Protein AF-A0A8W7Q150-F1 (afdb_monomer)

Solvent-accessible surface area (backbone atoms only — not comparable to full-atom values): 6301 Å² total; per-residue (Å²): 131,84,78,72,83,68,81,54,96,56,36,64,61,53,16,57,58,54,62,65,53,81,61,47,79,31,64,37,25,85,44,25,83,70,60,80,59,37,52,44,46,61,71,16,46,66,45,102,82,68,46,78,41,53,38,82,79,30,66,59,30,70,68,34,58,49,29,57,40,59,30,42,77,70,69,25,45,44,81,45,80,45,75,88,37,40,60,78,37,63,86,68,35,66,68,50,31,58,72,71,47,48,86,75,62,131

Organism: Anopheles coluzzii (NCBI:txid1518534)

Structure (mmCIF, N/CA/C/O backbone):
data_AF-A0A8W7Q150-F1
#
_entry.id   AF-A0A8W7Q150-F1
#
loop_
_atom_site.group_PDB
_atom_site.id
_atom_site.type_symbol
_atom_site.label_atom_id
_atom_site.label_alt_id
_atom_site.label_comp_id
_atom_site.label_asym_id
_atom_site.label_entity_id
_atom_site.label_seq_id
_atom_site.pdbx_PDB_ins_code
_atom_site.Cartn_x
_atom_site.Cartn_y
_atom_site.Cartn_z
_atom_site.occupancy
_atom_site.B_iso_or_equiv
_atom_site.auth_seq_id
_atom_site.auth_comp_id
_atom_site.auth_asym_id
_atom_site.auth_atom_id
_atom_site.pdbx_PDB_model_num
ATOM 1 N N . MET A 1 1 ? 9.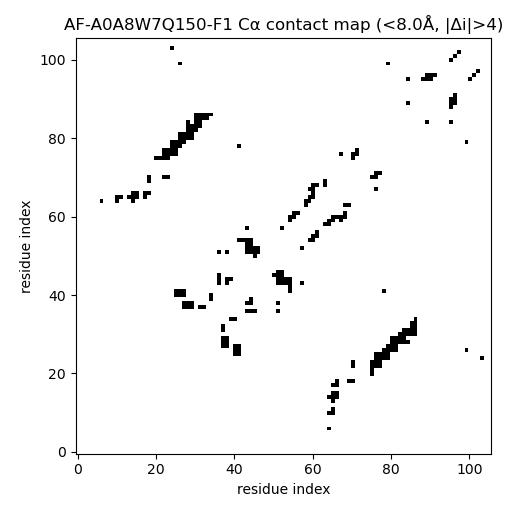677 21.342 16.265 1.00 38.97 1 MET A N 1
ATOM 2 C CA . MET A 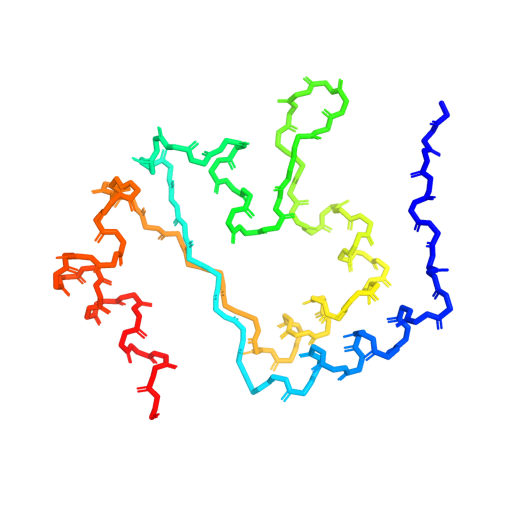1 1 ? 8.269 21.172 16.677 1.00 38.97 1 MET A CA 1
ATOM 3 C C . MET A 1 1 ? 7.648 20.213 15.689 1.00 38.97 1 MET A C 1
ATOM 5 O O . MET A 1 1 ? 7.333 20.631 14.580 1.00 38.97 1 MET A O 1
ATOM 9 N N . ASP A 1 2 ? 7.556 18.939 16.059 1.00 47.34 2 ASP A N 1
ATOM 10 C CA . ASP A 1 2 ? 6.809 17.964 15.274 1.00 47.34 2 ASP A CA 1
ATOM 11 C C . ASP A 1 2 ? 5.356 18.420 15.236 1.00 47.34 2 ASP A C 1
ATOM 13 O O . ASP A 1 2 ? 4.700 18.556 16.271 1.00 47.34 2 ASP A O 1
ATOM 17 N N . ARG A 1 3 ? 4.858 18.738 14.040 1.00 50.09 3 ARG A N 1
ATOM 18 C CA . ARG A 1 3 ? 3.418 18.856 13.846 1.00 50.09 3 ARG A CA 1
ATOM 19 C C . ARG A 1 3 ? 2.857 17.452 14.031 1.00 50.09 3 ARG A C 1
ATOM 21 O O . ARG A 1 3 ? 2.834 16.679 13.080 1.00 50.09 3 ARG A O 1
ATOM 28 N N . LEU A 1 4 ? 2.418 17.140 15.249 1.00 57.19 4 LEU A N 1
ATOM 29 C CA . LEU A 1 4 ? 1.444 16.082 15.484 1.00 57.19 4 LEU A CA 1
ATOM 30 C C . LEU A 1 4 ? 0.314 16.326 14.480 1.00 57.19 4 LEU A C 1
ATOM 32 O O . LEU A 1 4 ? -0.352 17.362 14.525 1.00 57.19 4 LEU A O 1
ATOM 36 N N .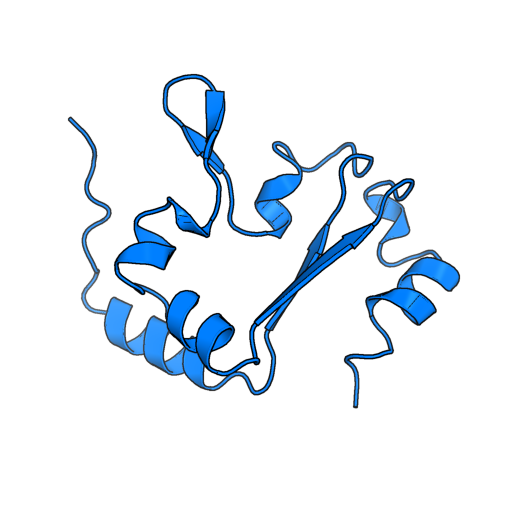 GLN A 1 5 ? 0.181 15.436 13.501 1.00 61.78 5 GLN A N 1
ATOM 37 C CA . GLN A 1 5 ? -0.954 15.421 12.591 1.00 61.78 5 GLN A CA 1
ATOM 38 C C . GLN A 1 5 ? -2.189 15.144 13.455 1.00 61.78 5 GLN A C 1
ATOM 40 O O . GLN A 1 5 ? -2.463 14.015 13.838 1.00 61.78 5 GLN A O 1
ATOM 45 N N . LEU A 1 6 ? -2.873 16.206 13.873 1.00 62.00 6 LEU A N 1
ATOM 46 C CA . LEU A 1 6 ? -4.017 16.085 14.765 1.00 62.00 6 LEU A CA 1
ATOM 47 C C . LEU A 1 6 ? -5.197 15.480 13.991 1.00 62.00 6 LEU A C 1
ATOM 49 O O . LEU A 1 6 ? -5.485 15.943 12.880 1.00 62.00 6 LEU A O 1
ATOM 53 N N . PRO A 1 7 ? -5.908 14.493 14.564 1.00 63.97 7 PRO A N 1
ATOM 54 C CA . PRO A 1 7 ? -7.133 13.974 13.980 1.00 63.97 7 PRO A CA 1
ATOM 55 C C . PRO A 1 7 ? -8.115 15.124 13.725 1.00 63.97 7 PRO A C 1
ATOM 57 O O . PRO A 1 7 ? -8.459 15.884 14.630 1.00 63.97 7 PRO A O 1
ATOM 60 N N . SER A 1 8 ? -8.549 15.284 12.475 1.00 70.56 8 SER A N 1
ATOM 61 C CA . SER A 1 8 ? -9.609 16.239 12.139 1.00 70.56 8 SER A CA 1
ATOM 62 C C . SER A 1 8 ? -10.973 15.707 12.591 1.00 70.56 8 SER A C 1
ATOM 64 O O . SER A 1 8 ? -11.113 14.517 12.874 1.00 70.56 8 SER A O 1
ATOM 66 N N . VAL A 1 9 ? -12.007 16.556 12.598 1.00 69.44 9 VAL A N 1
ATOM 67 C CA . VAL A 1 9 ? -13.391 16.164 12.949 1.00 69.44 9 VAL A CA 1
ATOM 68 C C . VAL A 1 9 ? -13.880 14.952 12.135 1.00 69.44 9 VAL A C 1
AT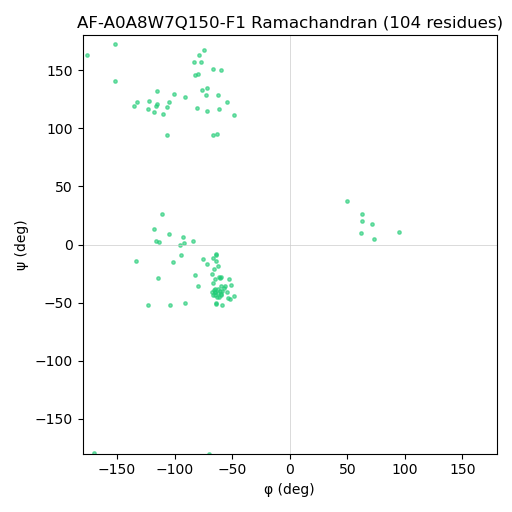OM 70 O O . VAL A 1 9 ? -14.640 14.135 12.642 1.00 69.44 9 VAL A O 1
ATOM 73 N N . ASN A 1 10 ? -13.385 14.787 10.905 1.00 75.50 10 ASN A N 1
ATOM 74 C CA . ASN A 1 10 ? -13.790 13.705 10.003 1.00 75.50 10 ASN A CA 1
ATOM 75 C C . ASN A 1 10 ? -12.855 12.484 10.042 1.00 75.50 10 ASN A C 1
ATOM 77 O O . ASN A 1 10 ? -13.094 11.518 9.321 1.00 75.50 10 ASN A O 1
ATOM 81 N N . SER A 1 11 ? -11.791 12.505 10.852 1.00 78.25 11 SER A N 1
ATOM 82 C CA . SER A 1 11 ? -10.809 11.410 10.930 1.00 78.25 11 SER A CA 1
ATOM 83 C C . SER A 1 11 ? -11.458 10.055 11.234 1.00 78.25 11 SER A C 1
ATOM 85 O O . SER A 1 11 ? -11.148 9.072 10.562 1.00 78.25 11 SER A O 1
ATOM 87 N N . THR A 1 12 ? -12.438 10.020 12.142 1.00 85.25 12 THR A N 1
ATOM 88 C CA . THR A 1 12 ? -13.220 8.814 12.453 1.00 85.25 12 THR A CA 1
ATOM 89 C C . THR A 1 12 ? -13.991 8.299 11.238 1.00 85.25 12 THR A C 1
ATOM 91 O O . THR A 1 12 ? -13.922 7.112 10.934 1.00 85.25 12 THR A O 1
ATOM 94 N N . GLN A 1 13 ? -14.660 9.183 10.489 1.00 91.06 13 GLN A N 1
ATOM 95 C CA . GLN A 1 13 ? -15.431 8.790 9.306 1.00 91.06 13 GLN A CA 1
ATOM 96 C C . GLN A 1 13 ? -14.529 8.220 8.201 1.00 91.06 13 GLN A C 1
ATOM 98 O O . GLN A 1 13 ? -14.884 7.228 7.566 1.00 91.06 13 GLN A O 1
ATOM 103 N N . TYR A 1 14 ? -13.355 8.817 7.971 1.00 91.38 14 TYR A N 1
ATOM 104 C CA . TYR A 1 14 ? -12.406 8.317 6.973 1.00 91.38 14 TYR A CA 1
ATOM 105 C C . TYR A 1 14 ? -11.813 6.964 7.367 1.00 91.38 14 TYR A C 1
ATOM 107 O O . TYR A 1 14 ? -11.720 6.077 6.519 1.00 91.38 14 TYR A O 1
ATOM 115 N N . ARG A 1 15 ? -11.478 6.780 8.650 1.00 94.38 15 ARG A N 1
ATOM 116 C CA . ARG A 1 15 ? -11.039 5.486 9.182 1.00 94.38 15 ARG A CA 1
ATOM 117 C C . ARG A 1 15 ? -12.110 4.420 8.983 1.00 94.38 15 ARG A C 1
ATOM 119 O O . ARG A 1 15 ? -11.832 3.370 8.415 1.00 94.38 15 ARG A O 1
ATOM 126 N N . GLU A 1 16 ? -13.342 4.688 9.408 1.00 95.81 16 GLU A N 1
ATOM 127 C CA . GLU A 1 16 ? -14.459 3.750 9.249 1.00 95.81 16 GLU A CA 1
ATOM 128 C C . GLU A 1 16 ? -14.710 3.402 7.780 1.00 95.81 16 GLU A C 1
ATOM 130 O O . GLU A 1 16 ? -14.942 2.238 7.459 1.00 95.81 16 GLU A O 1
ATOM 135 N N . ALA A 1 17 ? -14.612 4.380 6.875 1.00 96.44 17 ALA A N 1
ATOM 136 C CA . ALA A 1 17 ? -14.745 4.144 5.444 1.00 96.44 17 ALA A CA 1
ATOM 137 C C . ALA A 1 17 ? -13.636 3.231 4.898 1.00 96.44 17 ALA A C 1
ATOM 139 O O . ALA A 1 17 ? -13.947 2.286 4.173 1.00 96.44 17 ALA A O 1
ATOM 140 N N . LEU A 1 18 ? -12.370 3.462 5.267 1.00 97.19 18 LEU A N 1
ATOM 141 C CA . LEU A 1 18 ? -11.253 2.620 4.828 1.00 97.19 18 LEU A CA 1
ATOM 142 C C . LEU A 1 18 ? -11.377 1.190 5.375 1.00 97.19 18 LEU A C 1
ATOM 144 O O . LEU A 1 18 ? -11.144 0.221 4.655 1.00 97.19 18 LEU A O 1
ATOM 148 N N . LEU A 1 19 ? -11.839 1.037 6.618 1.00 98.06 19 LEU A N 1
ATOM 149 C CA . LEU A 1 19 ? -12.050 -0.270 7.244 1.00 98.06 19 LEU A CA 1
ATOM 150 C C . LEU A 1 19 ? -13.161 -1.110 6.603 1.00 98.06 19 LEU A C 1
ATOM 152 O O . LEU A 1 19 ? -13.240 -2.307 6.891 1.00 98.06 19 LEU A O 1
ATOM 156 N N . ARG A 1 20 ? -13.989 -0.534 5.724 1.00 97.88 20 ARG A N 1
ATOM 157 C CA . ARG A 1 20 ? -14.975 -1.288 4.930 1.00 97.88 20 ARG A CA 1
ATOM 158 C C . ARG A 1 20 ? -14.350 -2.068 3.777 1.00 97.88 20 ARG A C 1
ATOM 160 O O . ARG A 1 20 ? -15.043 -2.889 3.184 1.00 97.88 20 ARG A O 1
ATOM 167 N N . LEU A 1 21 ? -13.084 -1.821 3.439 1.00 97.88 21 LEU A N 1
ATOM 168 C CA . LEU A 1 21 ? -12.395 -2.584 2.406 1.00 97.88 21 LEU A CA 1
ATOM 169 C C . LEU A 1 21 ? -12.306 -4.062 2.810 1.00 97.88 21 LEU A C 1
ATOM 171 O O . LEU A 1 21 ? -11.830 -4.402 3.896 1.00 97.88 21 LEU A O 1
ATOM 175 N N . ASN A 1 22 ? -12.727 -4.948 1.906 1.00 96.81 22 ASN A N 1
ATOM 176 C CA . ASN A 1 22 ? -12.461 -6.383 2.035 1.00 96.81 22 ASN A CA 1
ATOM 177 C C . ASN A 1 22 ? -10.963 -6.666 1.898 1.00 96.81 22 ASN A C 1
ATOM 179 O O . ASN A 1 22 ? -10.443 -7.574 2.538 1.00 96.81 22 ASN A O 1
ATOM 183 N N . ARG A 1 23 ? -10.283 -5.867 1.070 1.00 96.88 23 ARG A N 1
ATOM 184 C CA . ARG A 1 23 ? -8.860 -5.975 0.790 1.00 96.88 23 ARG A CA 1
ATOM 185 C C . ARG A 1 23 ? -8.282 -4.612 0.411 1.00 96.88 23 ARG A C 1
ATOM 187 O O . ARG A 1 23 ? -8.911 -3.857 -0.326 1.00 96.88 23 ARG A O 1
ATOM 194 N N . MET A 1 24 ? -7.079 -4.328 0.885 1.00 97.94 24 MET A N 1
ATOM 195 C CA . MET A 1 24 ? -6.238 -3.210 0.480 1.00 97.94 24 MET A CA 1
ATOM 196 C C . MET A 1 24 ? -4.907 -3.785 -0.001 1.00 97.94 24 MET A C 1
ATOM 198 O O . MET A 1 24 ? -4.202 -4.430 0.768 1.00 97.94 24 MET A O 1
ATOM 202 N N . VAL A 1 25 ? -4.580 -3.591 -1.278 1.00 98.12 25 VAL A N 1
ATOM 203 C CA . VAL A 1 25 ? -3.356 -4.124 -1.893 1.00 98.12 25 VAL A CA 1
ATOM 204 C C . VAL A 1 25 ? -2.470 -2.954 -2.297 1.00 98.12 25 VAL A C 1
ATOM 206 O O . VAL A 1 25 ? -2.891 -2.088 -3.061 1.00 98.12 25 VAL A O 1
ATOM 209 N N . LEU A 1 26 ? -1.262 -2.914 -1.747 1.00 98.31 26 LEU A N 1
ATOM 210 C CA . LEU A 1 26 ? -0.268 -1.869 -1.949 1.00 98.31 26 LEU A CA 1
ATOM 211 C C . LEU A 1 26 ? 0.888 -2.438 -2.763 1.00 98.31 26 LEU A C 1
ATOM 213 O O . LEU A 1 26 ? 1.610 -3.310 -2.288 1.00 98.31 26 LEU A O 1
ATOM 217 N N . ILE A 1 27 ? 1.052 -1.958 -3.993 1.00 98.31 27 ILE A N 1
ATOM 218 C CA . ILE A 1 27 ? 2.005 -2.505 -4.963 1.00 98.31 27 ILE A CA 1
ATOM 219 C C . ILE A 1 27 ? 3.072 -1.454 -5.255 1.00 98.31 27 ILE A C 1
ATOM 221 O O . ILE A 1 27 ? 2.753 -0.300 -5.538 1.00 98.31 27 ILE A O 1
ATOM 225 N N . GLY A 1 28 ? 4.340 -1.851 -5.209 1.00 98.19 28 GLY A N 1
ATOM 226 C CA . GLY A 1 28 ? 5.468 -0.981 -5.520 1.00 98.19 28 GLY A CA 1
ATOM 227 C C . GLY A 1 28 ? 6.771 -1.761 -5.621 1.00 98.19 28 GLY A C 1
ATOM 228 O O . GLY A 1 28 ? 6.794 -2.979 -5.461 1.00 98.19 28 GLY A O 1
ATOM 229 N N . GLY A 1 29 ? 7.871 -1.069 -5.897 1.00 98.25 29 GLY A N 1
ATOM 230 C CA . GLY A 1 29 ? 9.169 -1.723 -5.999 1.00 98.25 29 GLY A CA 1
ATOM 231 C C . GLY A 1 29 ? 10.326 -0.758 -6.229 1.00 98.25 29 GLY A C 1
ATOM 232 O O . GLY A 1 29 ? 10.102 0.386 -6.636 1.00 98.25 29 GLY A O 1
ATOM 233 N N . PRO A 1 30 ? 11.565 -1.215 -5.989 1.00 98.38 30 PRO A N 1
ATOM 234 C CA . PRO A 1 30 ? 12.749 -0.357 -5.969 1.00 98.38 30 PRO A CA 1
ATOM 235 C C . PRO A 1 30 ? 13.123 0.235 -7.332 1.00 98.38 30 PRO A C 1
ATOM 237 O O . PRO A 1 30 ? 13.734 1.301 -7.390 1.00 98.38 30 PRO A O 1
ATOM 240 N N . ASP A 1 31 ? 12.734 -0.423 -8.424 1.00 98.50 31 ASP A N 1
ATOM 241 C CA . ASP A 1 31 ? 13.080 -0.030 -9.794 1.00 98.50 31 ASP A CA 1
ATOM 242 C C . ASP A 1 31 ? 12.038 0.886 -10.464 1.00 98.50 31 ASP A C 1
ATOM 244 O O . ASP A 1 31 ? 12.178 1.201 -11.650 1.00 98.50 31 ASP A O 1
ATOM 248 N N . ASP A 1 32 ? 11.010 1.335 -9.724 1.00 98.38 32 ASP A N 1
ATOM 249 C CA . ASP A 1 32 ? 9.934 2.196 -10.239 1.00 98.38 32 ASP A CA 1
ATOM 250 C C . ASP A 1 32 ? 10.502 3.436 -10.954 1.00 98.38 32 ASP A C 1
ATOM 252 O O . ASP A 1 32 ? 10.125 3.747 -12.088 1.00 98.38 32 ASP A O 1
ATOM 256 N N . GLY A 1 33 ? 11.476 4.099 -10.323 1.00 97.44 33 GLY A N 1
ATOM 257 C CA . GLY A 1 33 ? 12.244 5.195 -10.914 1.00 97.44 33 GLY A CA 1
ATOM 258 C C . GLY A 1 33 ? 11.493 6.523 -11.063 1.00 97.44 33 GLY A C 1
ATOM 259 O O . GLY A 1 33 ? 12.059 7.457 -11.630 1.00 97.44 33 GLY A O 1
ATOM 260 N N . VAL A 1 34 ? 10.251 6.631 -10.574 1.00 98.31 34 VAL A N 1
ATOM 261 C CA . VAL A 1 34 ? 9.461 7.876 -10.567 1.00 98.31 34 VAL A CA 1
ATOM 262 C C . VAL A 1 34 ? 9.026 8.238 -9.148 1.00 98.31 34 VAL A C 1
ATOM 264 O O . VAL A 1 34 ? 9.267 9.357 -8.694 1.00 98.31 34 VAL A O 1
ATOM 267 N N . ILE A 1 35 ? 8.413 7.304 -8.420 1.00 98.06 35 ILE A N 1
ATOM 268 C CA . ILE A 1 35 ? 7.967 7.523 -7.041 1.00 98.06 35 ILE A CA 1
ATOM 269 C C . ILE A 1 35 ? 9.176 7.571 -6.101 1.00 98.06 35 ILE A C 1
ATOM 271 O O . ILE A 1 35 ? 10.029 6.687 -6.122 1.00 98.06 35 ILE A O 1
ATOM 275 N N . THR A 1 36 ? 9.260 8.618 -5.271 1.00 97.25 36 THR A N 1
ATOM 276 C CA . THR A 1 36 ? 10.404 8.860 -4.376 1.00 97.25 36 THR A CA 1
ATOM 277 C C . THR A 1 36 ? 9.937 9.267 -2.968 1.00 97.25 36 THR A C 1
ATOM 279 O O . THR A 1 36 ? 9.301 10.315 -2.837 1.00 97.25 36 THR A O 1
ATOM 282 N N . PRO A 1 37 ? 10.272 8.500 -1.912 1.00 97.88 37 PRO A N 1
ATOM 283 C CA . PRO A 1 37 ? 10.891 7.173 -1.971 1.00 97.88 37 PRO A CA 1
ATOM 284 C C . PRO A 1 37 ? 9.917 6.160 -2.592 1.00 97.88 37 PRO A C 1
ATOM 286 O O . PRO A 1 37 ? 8.707 6.322 -2.451 1.00 97.88 37 PRO A O 1
ATOM 289 N N . TRP A 1 38 ? 10.405 5.110 -3.257 1.00 98.50 38 TRP A N 1
ATOM 290 C CA . TRP A 1 38 ? 9.523 4.116 -3.893 1.00 98.50 38 TRP A CA 1
ATOM 291 C C . TRP A 1 38 ? 8.606 3.419 -2.871 1.00 98.50 38 TRP A C 1
ATOM 293 O O . TRP A 1 38 ? 7.470 3.069 -3.186 1.00 98.50 38 TRP A O 1
ATOM 303 N N . GLN A 1 39 ? 9.059 3.313 -1.615 1.00 98.56 39 GLN A N 1
ATOM 304 C CA . GLN A 1 39 ? 8.286 2.801 -0.480 1.00 98.56 39 GLN A CA 1
ATOM 305 C C . GLN A 1 39 ? 7.061 3.669 -0.140 1.00 98.56 39 GLN A C 1
ATOM 307 O O . GLN A 1 39 ? 6.217 3.257 0.654 1.00 98.56 39 GLN A O 1
ATOM 312 N N . SER A 1 40 ? 6.909 4.850 -0.753 1.00 98.19 40 SER A N 1
ATOM 313 C CA . SER A 1 40 ? 5.680 5.641 -0.658 1.00 98.19 40 SER A CA 1
ATOM 314 C C . SER A 1 40 ? 4.459 4.892 -1.185 1.00 98.19 40 SER A C 1
ATOM 316 O O . SER A 1 40 ? 3.367 5.094 -0.655 1.00 98.19 40 SER A O 1
ATOM 318 N N . SER A 1 41 ? 4.637 3.963 -2.129 1.00 98.25 41 SER A N 1
ATOM 319 C CA . SER A 1 41 ? 3.582 3.033 -2.549 1.00 98.25 41 SER A CA 1
ATOM 320 C C . SER A 1 41 ? 3.106 2.105 -1.421 1.00 98.25 41 SER A C 1
ATOM 322 O O . SER A 1 41 ? 2.012 1.555 -1.496 1.00 98.25 41 SER A O 1
ATOM 324 N N . HIS A 1 42 ? 3.904 1.952 -0.361 1.00 98.25 42 HIS A N 1
ATOM 325 C CA . HIS A 1 42 ? 3.634 1.143 0.831 1.00 98.25 42 HIS A CA 1
ATOM 326 C C . HIS A 1 42 ? 3.413 2.009 2.086 1.00 98.25 42 HIS A C 1
ATOM 328 O O . HIS A 1 42 ? 3.674 1.569 3.200 1.00 98.25 42 HIS A O 1
ATOM 334 N N . PHE A 1 43 ? 2.958 3.259 1.922 1.00 97.69 43 PHE A N 1
ATOM 335 C CA . PHE A 1 43 ? 2.724 4.234 3.007 1.00 97.69 43 PHE A CA 1
ATOM 336 C C . PHE A 1 43 ? 3.958 4.644 3.837 1.00 97.69 43 PHE A C 1
ATOM 338 O O . PHE A 1 43 ? 3.819 5.362 4.827 1.00 97.69 43 PHE A O 1
ATOM 345 N N . SER A 1 44 ? 5.168 4.269 3.424 1.00 97.75 44 SER A N 1
ATOM 346 C CA . SER A 1 44 ? 6.401 4.776 4.038 1.00 97.75 44 SER A CA 1
ATOM 347 C C . SER A 1 44 ? 6.780 6.140 3.451 1.00 97.75 44 SER A C 1
ATOM 349 O O . SER A 1 44 ? 6.376 6.493 2.346 1.00 97.75 44 SER A O 1
ATOM 351 N N . PHE A 1 45 ? 7.563 6.942 4.167 1.00 96.69 45 PHE A N 1
ATOM 352 C CA . PHE A 1 45 ? 7.952 8.284 3.713 1.00 96.69 45 PHE A CA 1
ATOM 353 C C . PHE A 1 45 ? 9.303 8.695 4.299 1.00 96.69 45 PHE A C 1
ATOM 355 O O . PHE A 1 45 ? 9.865 7.983 5.125 1.00 96.69 45 PHE A O 1
ATOM 362 N N . PHE A 1 46 ? 9.857 9.828 3.862 1.00 97.56 46 PHE A N 1
ATOM 363 C CA . PHE A 1 46 ? 11.105 10.334 4.431 1.00 97.56 46 PHE A CA 1
ATOM 364 C C . PHE A 1 46 ? 10.901 10.975 5.807 1.00 97.56 46 PHE A C 1
ATOM 366 O O . PHE A 1 46 ? 10.041 11.840 5.975 1.00 97.56 46 PHE A O 1
ATOM 373 N N . ASP A 1 47 ? 11.746 10.619 6.771 1.00 94.56 47 ASP A N 1
ATOM 374 C CA . ASP A 1 47 ? 11.884 11.365 8.018 1.00 94.56 47 ASP A CA 1
ATOM 375 C C . ASP A 1 47 ? 12.572 12.731 7.787 1.00 94.56 47 ASP A C 1
ATOM 377 O O . ASP A 1 47 ? 12.970 13.100 6.678 1.00 94.56 47 ASP A O 1
ATOM 381 N N . GLN A 1 48 ? 12.758 13.507 8.858 1.00 93.56 48 GLN A N 1
ATOM 382 C CA . GLN A 1 48 ? 13.422 14.819 8.789 1.00 93.56 48 GLN A CA 1
ATOM 383 C C . GLN A 1 48 ? 14.899 14.752 8.354 1.00 93.56 48 GLN A C 1
ATOM 385 O O . GLN A 1 48 ? 15.494 15.781 8.038 1.00 93.56 48 GLN A O 1
ATOM 390 N N . LYS A 1 49 ? 15.503 13.561 8.365 1.00 96.56 49 LYS A N 1
ATOM 391 C CA . LYS A 1 49 ? 16.887 13.288 7.969 1.00 96.56 49 LYS A CA 1
ATOM 392 C C . LYS A 1 49 ? 16.972 12.610 6.595 1.00 96.56 49 LYS A C 1
ATOM 394 O O . LYS A 1 49 ? 18.067 12.211 6.209 1.00 96.56 49 LYS A O 1
ATOM 399 N N . TYR A 1 50 ? 15.861 12.515 5.859 1.00 94.75 50 TYR A N 1
ATOM 400 C CA . TYR A 1 50 ? 15.746 11.820 4.573 1.00 94.75 50 TYR A CA 1
ATOM 401 C C . TYR A 1 50 ? 16.004 10.305 4.629 1.00 94.75 50 TYR A C 1
ATOM 403 O O . TYR A 1 50 ? 16.257 9.686 3.595 1.00 94.75 50 TYR A O 1
ATOM 411 N N . ASN A 1 51 ? 15.894 9.680 5.803 1.00 97.56 51 ASN A N 1
ATOM 412 C CA . ASN A 1 51 ? 15.802 8.223 5.884 1.00 97.56 51 ASN A CA 1
ATOM 413 C C . ASN A 1 51 ? 14.373 7.799 5.558 1.00 97.56 51 ASN A C 1
ATOM 415 O O . ASN A 1 51 ? 13.423 8.500 5.901 1.00 97.56 51 ASN A O 1
ATOM 419 N N . VAL A 1 52 ? 14.203 6.641 4.926 1.00 97.88 52 VAL A N 1
ATOM 420 C CA . VAL A 1 52 ? 12.869 6.060 4.754 1.00 97.88 52 VAL A CA 1
ATOM 421 C C . VAL A 1 52 ? 12.390 5.550 6.113 1.00 97.88 52 VAL A C 1
ATOM 423 O O . VAL A 1 52 ? 12.993 4.632 6.660 1.00 97.88 52 VAL A O 1
ATOM 426 N N . LEU A 1 53 ? 11.327 6.152 6.647 1.00 97.62 53 LEU A N 1
ATOM 427 C CA . LEU A 1 53 ? 10.620 5.694 7.839 1.00 97.62 53 LEU A CA 1
ATOM 428 C C . LEU A 1 53 ? 9.665 4.555 7.441 1.00 97.62 53 LEU A C 1
ATOM 430 O O . LEU A 1 53 ? 8.747 4.815 6.652 1.00 97.62 53 LEU A O 1
ATOM 434 N N . PRO A 1 54 ? 9.853 3.327 7.961 1.00 96.56 54 PRO A N 1
ATOM 435 C CA . PRO A 1 54 ? 8.950 2.209 7.700 1.00 96.56 54 PRO A CA 1
ATOM 436 C C . PRO A 1 54 ? 7.517 2.504 8.155 1.00 96.56 54 PRO A C 1
ATOM 438 O O . PRO A 1 54 ? 7.301 3.222 9.137 1.00 96.56 54 PRO A O 1
ATOM 441 N N . LEU A 1 55 ? 6.531 1.912 7.475 1.00 96.12 55 LEU A N 1
ATOM 442 C CA . LEU A 1 55 ? 5.116 2.055 7.824 1.00 96.12 55 LEU A CA 1
ATOM 443 C C . LEU A 1 55 ? 4.870 1.692 9.294 1.00 96.12 55 LEU A C 1
ATOM 445 O O . LEU A 1 55 ? 4.219 2.449 10.008 1.00 96.12 55 LEU A O 1
ATOM 449 N N . GLU A 1 56 ? 5.423 0.577 9.759 1.00 96.69 56 GLU A N 1
ATOM 450 C CA . GLU A 1 56 ? 5.199 0.018 11.094 1.00 96.69 56 GLU A CA 1
ATOM 451 C C . GLU A 1 56 ? 5.740 0.903 12.224 1.00 96.69 56 GLU A C 1
ATOM 453 O O . GLU A 1 56 ? 5.285 0.799 13.363 1.00 96.69 56 GLU A O 1
ATOM 458 N N . GLU A 1 57 ? 6.682 1.791 11.906 1.00 96.69 57 GLU A N 1
ATOM 459 C CA . GLU A 1 57 ? 7.268 2.758 12.836 1.00 96.69 57 GLU A CA 1
ATOM 460 C C . GLU A 1 57 ? 6.568 4.126 12.778 1.00 96.69 57 GLU A C 1
ATOM 462 O O . GLU A 1 57 ? 6.818 5.004 13.605 1.00 96.69 57 GLU A O 1
ATOM 467 N N . SER A 1 58 ? 5.683 4.332 11.801 1.00 94.38 58 SER A N 1
ATOM 468 C CA . SER A 1 58 ? 4.992 5.601 11.597 1.00 94.38 58 SER A CA 1
ATOM 469 C C . SER A 1 58 ? 3.777 5.763 12.516 1.00 94.38 58 SER A C 1
ATOM 471 O O . SER A 1 58 ? 3.026 4.821 12.769 1.00 94.38 58 SER A O 1
ATOM 473 N N . VAL A 1 59 ? 3.509 7.003 12.942 1.00 93.44 59 VAL A N 1
ATOM 474 C CA . VAL A 1 59 ? 2.374 7.322 13.830 1.00 93.44 59 VAL A CA 1
ATOM 475 C C . VAL A 1 59 ? 1.023 6.946 13.207 1.00 93.44 59 VAL A C 1
ATOM 477 O O . VAL A 1 59 ? 0.134 6.470 13.908 1.00 93.44 59 VAL A O 1
ATOM 480 N N . ILE A 1 60 ? 0.869 7.091 11.883 1.00 92.69 60 ILE A N 1
ATOM 481 C CA . ILE A 1 60 ? -0.373 6.720 11.181 1.00 92.69 60 ILE A CA 1
ATOM 482 C C . ILE A 1 60 ? -0.699 5.223 11.322 1.00 92.69 60 ILE A C 1
ATOM 484 O O . ILE A 1 60 ? -1.875 4.854 11.310 1.00 92.69 60 ILE A O 1
ATOM 488 N N . TYR A 1 61 ? 0.325 4.379 11.493 1.00 96.31 61 TYR A N 1
ATOM 489 C CA . TYR A 1 61 ? 0.185 2.949 11.745 1.00 96.31 61 TYR A CA 1
ATOM 490 C C . TYR A 1 61 ? 0.120 2.627 13.242 1.00 96.31 61 TYR A C 1
ATOM 492 O O . TYR A 1 61 ? -0.800 1.928 13.667 1.00 96.31 61 TYR A O 1
ATOM 500 N N . THR A 1 62 ? 1.057 3.130 14.057 1.00 96.62 62 THR A N 1
ATOM 501 C CA . THR A 1 62 ? 1.143 2.768 15.485 1.00 96.62 62 THR A CA 1
ATOM 502 C C . THR A 1 62 ? -0.100 3.184 16.263 1.00 96.62 62 THR A C 1
ATOM 504 O O . THR A 1 62 ? -0.578 2.416 17.098 1.00 96.62 62 THR A O 1
ATOM 507 N N . GLU A 1 63 ? -0.658 4.351 15.934 1.00 94.69 63 GLU A N 1
ATOM 508 C CA . GLU A 1 63 ? -1.900 4.886 16.505 1.00 94.69 63 GLU A CA 1
ATOM 509 C C . GLU A 1 63 ? -3.151 4.496 15.695 1.00 94.69 63 GLU A C 1
ATOM 511 O O . GLU A 1 63 ? -4.261 4.920 16.014 1.00 94.69 63 GLU A O 1
ATOM 516 N N . ASP A 1 64 ? -2.981 3.716 14.623 1.00 95.06 64 ASP A N 1
ATOM 517 C CA . ASP A 1 64 ? -4.043 3.208 13.747 1.00 95.06 64 ASP A CA 1
ATOM 518 C C . ASP A 1 64 ? -5.041 4.278 13.251 1.00 95.06 64 ASP A C 1
ATOM 520 O O . ASP A 1 64 ? -6.246 4.036 13.115 1.00 95.06 64 ASP A O 1
ATOM 524 N N . TRP A 1 65 ? -4.541 5.483 12.957 1.00 92.75 65 TRP A N 1
ATOM 525 C CA . TRP A 1 65 ? -5.365 6.669 12.686 1.00 92.75 65 TRP A CA 1
ATOM 526 C C . TRP A 1 65 ? -6.360 6.501 11.547 1.00 92.75 65 TRP A C 1
ATOM 528 O O . TRP A 1 65 ? -7.469 7.028 11.619 1.00 92.75 65 TRP A O 1
ATOM 538 N N . ILE A 1 66 ? -5.970 5.782 10.496 1.00 93.88 66 ILE A N 1
ATOM 539 C CA . ILE A 1 66 ? -6.842 5.508 9.347 1.00 93.88 66 ILE A CA 1
ATOM 540 C C . ILE A 1 66 ? -7.200 4.026 9.215 1.00 93.88 66 ILE A C 1
ATOM 542 O O . ILE A 1 66 ? -7.924 3.669 8.293 1.00 93.88 66 ILE A O 1
ATOM 546 N N . GLY A 1 67 ? -6.748 3.165 10.134 1.00 96.50 67 GLY A N 1
ATOM 547 C CA . GLY A 1 67 ? -7.089 1.741 10.128 1.00 96.50 67 GLY A CA 1
ATOM 548 C C . GLY A 1 67 ? -6.081 0.812 9.439 1.00 96.50 67 GLY A C 1
ATOM 549 O O . GLY A 1 67 ? -6.420 -0.347 9.206 1.00 96.50 67 GLY A O 1
ATOM 550 N N . LEU A 1 68 ? -4.870 1.273 9.088 1.00 97.62 68 LEU A N 1
ATOM 551 C CA . LEU A 1 68 ? -3.864 0.433 8.411 1.00 97.62 68 LEU A CA 1
ATOM 552 C C . LEU A 1 68 ? -3.417 -0.755 9.269 1.00 97.62 68 LEU A C 1
ATOM 554 O O . LEU A 1 68 ? -3.318 -1.869 8.757 1.00 97.62 68 LEU A O 1
ATOM 558 N N . LYS A 1 69 ? -3.203 -0.543 10.572 1.00 98.25 69 LYS A N 1
ATOM 559 C CA . LYS A 1 69 ? -2.832 -1.616 11.498 1.00 98.25 69 LYS A CA 1
ATOM 560 C C . LYS A 1 69 ? -3.983 -2.600 11.660 1.00 98.25 69 LYS A C 1
ATOM 562 O O . LYS A 1 69 ? -3.770 -3.802 11.546 1.00 98.25 69 LYS A O 1
ATOM 567 N N . THR A 1 70 ? -5.213 -2.103 11.800 1.00 98.50 70 THR A N 1
ATOM 568 C CA . THR A 1 70 ? -6.408 -2.963 11.834 1.00 98.50 70 THR A CA 1
ATOM 569 C C . THR A 1 70 ? -6.557 -3.794 10.546 1.00 98.50 70 THR A C 1
ATOM 571 O O . THR A 1 70 ? -6.889 -4.981 10.603 1.00 98.50 70 THR A O 1
ATOM 574 N N . LEU A 1 71 ? -6.321 -3.213 9.364 1.00 98.69 71 LEU A N 1
ATOM 575 C CA . LEU A 1 71 ? -6.360 -3.948 8.091 1.00 98.69 71 LEU A CA 1
ATOM 576 C C . LEU A 1 71 ? -5.258 -5.012 8.018 1.00 98.69 71 LEU A C 1
ATOM 578 O O . LEU A 1 71 ? -5.538 -6.128 7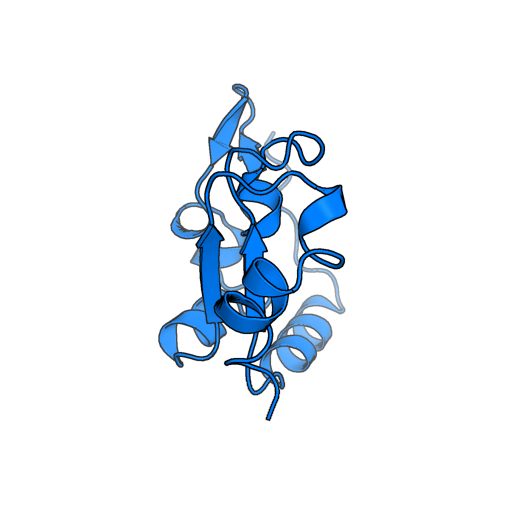.586 1.00 98.69 71 LEU A O 1
ATOM 582 N N . GLN A 1 72 ? -4.045 -4.701 8.480 1.00 98.44 72 GLN A N 1
ATOM 583 C CA . GLN A 1 72 ? -2.931 -5.650 8.529 1.00 98.44 72 GLN A CA 1
ATOM 584 C C . GLN A 1 72 ? -3.207 -6.820 9.479 1.00 98.44 72 GLN A C 1
ATOM 586 O O . GLN A 1 72 ? -3.126 -7.974 9.067 1.00 98.44 72 GLN A O 1
ATOM 591 N N . GLU A 1 73 ? -3.614 -6.543 10.717 1.00 98.31 73 GLU A N 1
ATOM 592 C CA . GLU A 1 73 ? -3.904 -7.571 11.728 1.00 98.31 73 GLU A CA 1
ATOM 593 C C . GLU A 1 73 ? -5.098 -8.458 11.346 1.00 98.31 73 GLU A C 1
ATOM 595 O O . GLU A 1 73 ? -5.133 -9.638 11.690 1.00 98.31 73 GLU A O 1
ATOM 600 N N . SER A 1 74 ? -6.061 -7.921 10.588 1.00 98.4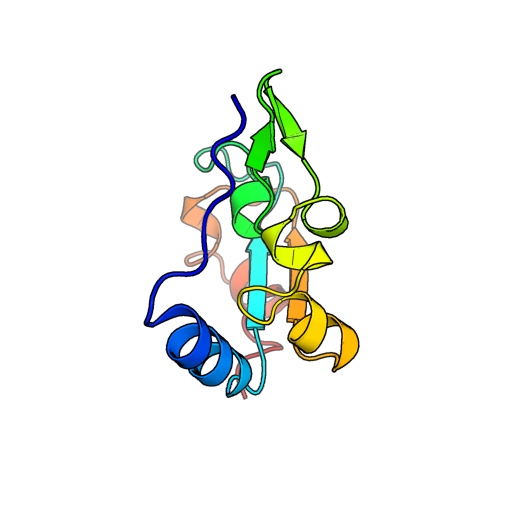4 74 SER A N 1
ATOM 601 C CA . SER A 1 74 ? -7.182 -8.702 10.043 1.00 98.44 74 SER A CA 1
ATOM 602 C C . SER A 1 74 ? -6.860 -9.437 8.735 1.00 98.44 74 SER A C 1
ATOM 604 O O . SER A 1 74 ? -7.750 -10.066 8.164 1.00 98.44 74 SER A O 1
ATOM 606 N N . GLY A 1 75 ? -5.616 -9.371 8.247 1.00 98.19 75 GLY A N 1
ATOM 607 C CA . GLY A 1 75 ? -5.174 -10.050 7.024 1.00 98.19 75 GLY A CA 1
ATOM 608 C C . GLY A 1 75 ? -5.722 -9.447 5.727 1.00 98.19 75 GLY A C 1
ATOM 609 O O . GLY A 1 75 ? -5.722 -10.117 4.697 1.00 98.19 75 GLY A O 1
ATOM 610 N N . ARG A 1 76 ? -6.214 -8.203 5.774 1.00 98.19 76 ARG A N 1
ATOM 611 C CA . ARG A 1 76 ? -6.830 -7.492 4.642 1.00 98.19 76 ARG A CA 1
ATOM 612 C C . ARG A 1 76 ? -5.895 -6.486 3.976 1.00 98.19 76 ARG A C 1
ATOM 614 O O . ARG A 1 76 ? -6.204 -6.042 2.874 1.00 98.19 76 ARG A O 1
ATOM 621 N N . LEU A 1 77 ? -4.786 -6.113 4.615 1.00 98.38 77 LEU A N 1
ATOM 622 C CA . LEU A 1 77 ? -3.713 -5.335 3.990 1.00 98.38 77 LEU A CA 1
ATOM 623 C C . LEU A 1 77 ? -2.669 -6.282 3.387 1.00 98.38 77 LEU A C 1
ATOM 625 O O . LEU A 1 77 ? -2.136 -7.137 4.089 1.00 98.38 77 LEU A O 1
ATOM 629 N N . HIS A 1 78 ? -2.353 -6.106 2.106 1.00 97.81 78 HIS A N 1
ATOM 630 C CA . HIS A 1 78 ? -1.292 -6.837 1.412 1.00 97.81 78 HIS A CA 1
ATOM 631 C C . HIS A 1 78 ? -0.286 -5.849 0.841 1.00 97.81 78 HIS A C 1
ATOM 633 O O . HIS A 1 78 ? -0.655 -4.973 0.061 1.00 97.81 78 HIS A O 1
ATOM 639 N N . ILE A 1 79 ? 0.977 -6.007 1.218 1.00 97.94 79 ILE A N 1
ATOM 640 C CA . ILE A 1 79 ? 2.085 -5.198 0.716 1.00 97.94 79 ILE A CA 1
ATOM 641 C C . ILE A 1 79 ? 2.887 -6.070 -0.241 1.00 97.94 79 ILE A C 1
ATOM 643 O O . ILE A 1 79 ? 3.406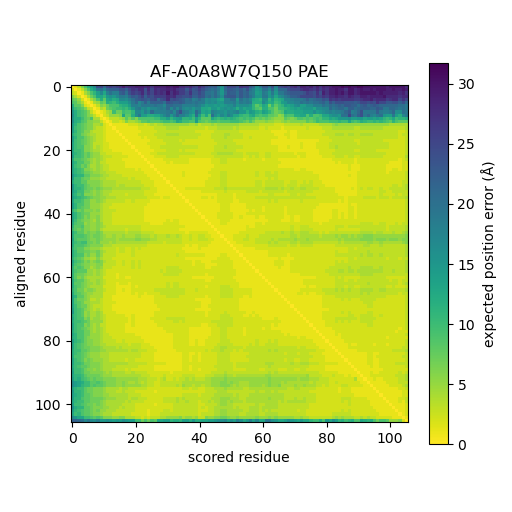 -7.110 0.159 1.00 97.94 79 ILE A O 1
ATOM 647 N N . ILE A 1 80 ? 2.952 -5.659 -1.506 1.00 97.75 80 ILE A N 1
ATOM 648 C CA . ILE A 1 80 ? 3.645 -6.387 -2.564 1.00 97.75 80 ILE A CA 1
ATOM 649 C C . ILE A 1 80 ? 4.806 -5.551 -3.080 1.00 97.75 80 ILE A C 1
ATOM 651 O O . ILE A 1 80 ? 4.621 -4.447 -3.603 1.00 97.75 80 ILE A O 1
ATOM 655 N N . GLU A 1 81 ? 6.003 -6.110 -2.940 1.00 97.81 81 GLU A N 1
ATOM 656 C CA . GLU A 1 81 ? 7.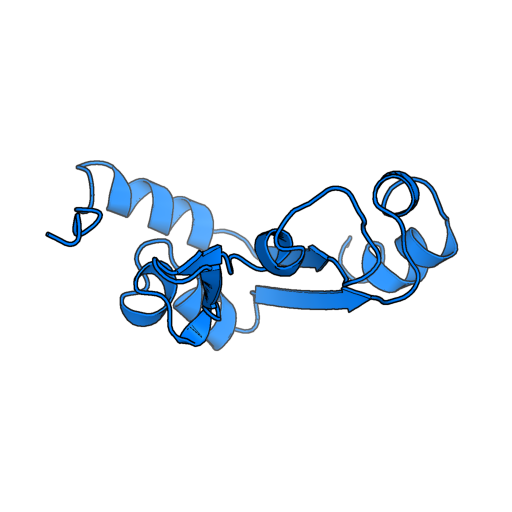223 -5.605 -3.555 1.00 97.81 81 GLU A CA 1
ATOM 657 C C . GLU A 1 81 ? 7.548 -6.431 -4.804 1.00 97.81 81 GLU A C 1
ATOM 659 O O . GLU A 1 81 ? 7.603 -7.661 -4.746 1.00 97.81 81 GLU A O 1
ATOM 664 N N . ARG A 1 82 ? 7.795 -5.766 -5.937 1.00 97.44 82 ARG A N 1
ATOM 665 C CA . ARG A 1 82 ? 8.288 -6.422 -7.156 1.00 97.44 82 ARG A CA 1
ATOM 666 C C . ARG A 1 82 ? 9.459 -5.642 -7.744 1.00 97.44 82 ARG A C 1
ATOM 668 O O . ARG A 1 82 ? 9.348 -4.462 -8.060 1.00 97.44 82 ARG A O 1
ATOM 675 N N . GLN A 1 83 ? 10.585 -6.327 -7.899 1.00 97.56 83 GLN A N 1
ATOM 676 C CA . GLN A 1 83 ? 11.787 -5.781 -8.525 1.00 97.56 83 GLN A CA 1
ATOM 677 C C . GLN A 1 83 ? 11.667 -5.785 -10.050 1.00 97.56 83 GLN A C 1
ATOM 679 O O . GLN A 1 83 ? 10.856 -6.511 -10.624 1.00 97.56 83 GLN A O 1
ATOM 684 N N . HIS A 1 84 ? 12.524 -5.004 -10.701 1.00 97.31 84 HIS A N 1
ATOM 685 C CA . HIS A 1 84 ? 12.667 -4.916 -12.153 1.00 97.31 84 HIS A CA 1
ATOM 686 C C . HIS A 1 84 ? 11.423 -4.399 -12.896 1.00 97.31 84 HIS A C 1
ATOM 688 O O . HIS A 1 84 ? 11.244 -4.684 -14.080 1.00 97.31 84 HIS A O 1
ATOM 694 N N . VAL A 1 85 ? 10.585 -3.601 -12.228 1.00 98.06 85 VAL A N 1
ATOM 695 C CA . VAL A 1 85 ? 9.399 -2.969 -12.820 1.00 98.06 85 VAL A CA 1
ATOM 696 C C . VAL A 1 85 ? 9.543 -1.453 -12.755 1.00 98.06 85 VAL A C 1
ATOM 698 O O . VAL A 1 85 ? 9.539 -0.867 -11.678 1.00 98.06 85 VAL A O 1
ATOM 701 N N . ARG A 1 86 ? 9.651 -0.804 -13.918 1.00 98.19 86 ARG A N 1
ATOM 702 C CA . ARG A 1 86 ? 9.624 0.662 -14.017 1.00 98.19 86 ARG A CA 1
ATOM 703 C C . ARG A 1 86 ? 8.200 1.185 -13.880 1.00 98.19 86 ARG A C 1
ATOM 705 O O . ARG A 1 86 ? 7.250 0.507 -14.251 1.00 98.19 86 ARG A O 1
ATOM 712 N N . HIS A 1 87 ? 8.049 2.445 -13.489 1.00 97.94 87 HIS A N 1
ATOM 713 C CA . HIS A 1 87 ? 6.753 3.053 -13.179 1.00 97.94 87 HIS A CA 1
ATOM 714 C C . HIS A 1 87 ? 5.656 2.827 -14.235 1.00 97.94 87 HIS A C 1
ATOM 716 O O . HIS A 1 87 ? 4.518 2.476 -13.929 1.00 97.94 87 HIS A O 1
ATOM 722 N N . TYR A 1 88 ? 5.993 2.988 -15.517 1.00 97.50 88 TYR A N 1
ATOM 723 C CA . TYR A 1 88 ? 5.020 2.828 -16.600 1.00 97.50 88 TYR A CA 1
ATOM 724 C C . TYR A 1 88 ? 4.611 1.363 -16.847 1.00 97.50 88 TYR A C 1
ATOM 726 O O . TYR A 1 88 ? 3.612 1.124 -17.523 1.00 97.50 88 TYR A O 1
ATOM 734 N N . GLN A 1 89 ? 5.377 0.393 -16.341 1.00 97.44 89 GLN A N 1
ATOM 735 C CA . GLN A 1 89 ? 5.180 -1.038 -16.570 1.00 97.44 89 GLN A CA 1
ATOM 736 C C . GLN A 1 89 ? 4.129 -1.650 -15.643 1.00 97.44 89 GLN A C 1
ATOM 738 O O . GLN A 1 89 ? 3.492 -2.617 -16.061 1.00 97.44 89 GLN A O 1
ATOM 743 N N . TRP A 1 90 ? 3.896 -1.069 -14.456 1.00 97.12 90 TRP A N 1
ATOM 744 C CA . TRP A 1 90 ? 2.951 -1.581 -13.449 1.00 97.12 90 TRP A CA 1
ATOM 745 C C . TRP A 1 90 ? 1.551 -1.873 -13.993 1.00 97.12 90 TRP A C 1
ATOM 747 O O . TRP A 1 90 ? 0.905 -2.819 -13.567 1.00 97.12 90 TRP A O 1
ATOM 757 N N . HIS A 1 91 ? 1.087 -1.067 -14.948 1.00 94.94 91 HIS A N 1
ATOM 758 C CA . HIS A 1 91 ? -0.254 -1.158 -15.531 1.00 94.94 91 HIS A CA 1
ATOM 759 C C . HIS A 1 91 ? -0.230 -1.471 -17.036 1.00 94.94 91 HIS A C 1
ATOM 761 O O . HIS A 1 91 ? -1.229 -1.262 -17.724 1.00 94.94 91 HIS A O 1
ATOM 767 N N . ARG A 1 92 ? 0.921 -1.891 -17.582 1.00 96.12 92 ARG A N 1
ATOM 768 C CA . ARG A 1 92 ? 1.103 -2.109 -19.031 1.00 96.12 92 ARG A CA 1
ATOM 769 C C . ARG A 1 92 ? 1.779 -3.419 -19.405 1.00 96.12 92 ARG A C 1
ATOM 771 O O . ARG A 1 92 ? 1.762 -3.768 -20.582 1.00 96.12 92 ARG A O 1
ATOM 778 N N . THR A 1 93 ? 2.394 -4.113 -18.453 1.00 96.69 93 THR A N 1
ATOM 779 C CA . THR A 1 93 ? 3.084 -5.378 -18.728 1.00 96.69 93 THR A CA 1
ATOM 780 C C . THR A 1 93 ? 2.239 -6.525 -18.207 1.00 96.69 93 THR A C 1
ATOM 782 O O . THR A 1 93 ? 1.895 -6.539 -17.028 1.00 96.69 93 THR A O 1
ATOM 785 N N . ASN A 1 94 ? 1.879 -7.455 -19.093 1.00 96.44 94 ASN A N 1
ATOM 786 C CA . ASN A 1 94 ? 0.960 -8.540 -18.753 1.00 96.44 94 ASN A CA 1
ATOM 787 C C . ASN A 1 94 ? 1.496 -9.421 -17.623 1.00 96.44 94 ASN A C 1
ATOM 789 O O . ASN A 1 94 ? 0.730 -9.746 -16.738 1.00 96.44 94 ASN A O 1
ATOM 793 N N . ASP A 1 95 ? 2.794 -9.733 -17.594 1.00 94.69 95 ASP A N 1
ATOM 794 C CA . ASP A 1 95 ? 3.391 -10.519 -16.505 1.00 94.69 95 ASP A CA 1
ATOM 795 C C . ASP A 1 95 ? 3.223 -9.830 -15.144 1.00 94.69 95 ASP A C 1
ATOM 797 O O . ASP A 1 95 ? 2.840 -10.463 -14.170 1.00 94.69 95 ASP A O 1
ATOM 801 N N . VAL A 1 96 ? 3.440 -8.514 -15.077 1.00 95.31 96 VAL A N 1
ATOM 802 C CA . VAL A 1 96 ? 3.235 -7.736 -13.850 1.00 95.31 96 VAL A CA 1
ATOM 803 C C . VAL A 1 96 ? 1.762 -7.736 -13.448 1.00 95.31 96 VAL A C 1
ATOM 805 O O . VAL A 1 96 ? 1.449 -7.916 -12.274 1.00 95.31 96 VAL A O 1
ATOM 808 N N . ILE A 1 97 ? 0.853 -7.548 -14.404 1.00 96.06 97 ILE A N 1
ATOM 809 C CA . ILE A 1 97 ? -0.589 -7.547 -14.136 1.00 96.06 97 ILE A CA 1
ATOM 810 C C . ILE A 1 97 ? -1.040 -8.930 -13.651 1.00 96.06 97 ILE A C 1
ATOM 812 O O . ILE A 1 97 ? -1.673 -9.030 -12.601 1.00 96.06 97 ILE A O 1
ATOM 816 N N . ASP A 1 98 ? -0.680 -9.983 -14.376 1.00 96.06 98 ASP A N 1
ATOM 817 C CA . ASP A 1 98 ? -1.084 -11.361 -14.110 1.00 96.06 98 ASP A CA 1
ATOM 818 C C . ASP A 1 98 ? -0.499 -11.880 -12.788 1.00 96.06 98 ASP A C 1
ATOM 820 O O . ASP A 1 98 ? -1.204 -12.537 -12.025 1.00 96.06 98 ASP A O 1
ATOM 824 N N . ASP A 1 99 ? 0.754 -11.540 -12.470 1.00 94.00 99 ASP A N 1
ATOM 825 C CA . ASP A 1 99 ? 1.419 -11.999 -11.246 1.00 94.00 99 ASP A CA 1
ATOM 826 C C . ASP A 1 99 ? 1.011 -11.197 -10.000 1.00 94.00 99 ASP A C 1
ATOM 828 O O . ASP A 1 99 ? 0.986 -11.744 -8.898 1.00 94.00 99 ASP A O 1
ATOM 832 N N . VAL A 1 100 ? 0.778 -9.884 -10.135 1.00 94.75 100 VAL A N 1
ATOM 833 C CA . VAL A 1 100 ? 0.719 -8.961 -8.983 1.00 94.75 100 VAL A CA 1
ATOM 834 C C . VAL A 1 100 ? -0.664 -8.349 -8.771 1.00 94.75 100 VAL A C 1
ATOM 836 O O . VAL A 1 100 ? -1.013 -8.021 -7.637 1.00 94.75 100 VAL A O 1
ATOM 839 N N . ILE A 1 101 ? -1.462 -8.190 -9.828 1.00 93.75 101 ILE A N 1
ATOM 840 C CA . ILE A 1 101 ? -2.780 -7.541 -9.760 1.00 93.75 101 ILE A CA 1
ATOM 841 C C . ILE A 1 101 ? -3.898 -8.584 -9.813 1.00 93.75 101 ILE A C 1
ATOM 843 O O . ILE A 1 101 ? -4.756 -8.605 -8.931 1.00 93.75 101 ILE A O 1
ATOM 847 N N . MET A 1 102 ? -3.876 -9.469 -10.812 1.00 95.75 102 MET A N 1
ATOM 848 C CA . MET A 1 102 ? -4.935 -10.455 -11.048 1.00 95.75 102 MET A CA 1
ATOM 849 C C . MET A 1 102 ? -5.248 -11.372 -9.856 1.00 95.75 102 MET A C 1
ATOM 851 O O . MET A 1 102 ? -6.431 -11.632 -9.648 1.00 95.75 102 MET A O 1
ATOM 855 N N . PRO A 1 103 ? -4.289 -11.809 -9.009 1.00 95.25 103 PRO A N 1
ATOM 856 C CA . PRO A 1 103 ? -4.597 -12.653 -7.848 1.00 95.25 103 PRO A CA 1
ATOM 857 C C . PRO A 1 103 ? -5.485 -11.988 -6.786 1.00 95.25 103 PRO A C 1
ATOM 859 O O . PRO A 1 103 ? -5.905 -12.646 -5.836 1.00 95.25 103 PRO A O 1
ATOM 862 N N . TYR A 1 104 ? -5.729 -10.682 -6.908 1.00 94.38 104 TYR A N 1
ATOM 863 C CA . TYR A 1 104 ? -6.520 -9.890 -5.971 1.00 94.38 104 TYR A CA 1
ATOM 864 C C . TYR A 1 104 ? -7.797 -9.306 -6.589 1.00 94.38 104 TYR A C 1
ATOM 866 O O . TYR A 1 104 ? -8.498 -8.550 -5.911 1.00 94.38 104 TYR A O 1
ATOM 874 N N . LEU A 1 105 ? -8.083 -9.629 -7.853 1.00 90.75 105 LEU A N 1
ATOM 875 C CA . LEU A 1 105 ? -9.297 -9.244 -8.562 1.00 90.75 105 LEU A CA 1
ATOM 876 C C . LEU A 1 105 ? -10.197 -10.479 -8.691 1.00 90.75 105 LEU A C 1
ATOM 878 O O . LEU A 1 105 ? -10.023 -11.280 -9.606 1.00 90.75 105 LEU A O 1
ATOM 882 N N . ASP A 1 106 ? -11.124 -10.620 -7.743 1.00 79.19 106 ASP A N 1
ATOM 883 C CA . ASP A 1 106 ? -12.202 -11.619 -7.778 1.00 79.19 106 ASP A CA 1
ATOM 884 C C . ASP A 1 106 ? -13.369 -11.154 -8.672 1.00 79.19 106 ASP A C 1
ATOM 886 O O . ASP A 1 106 ? -13.711 -9.944 -8.626 1.00 79.19 106 ASP A O 1
#

Foldseek 3Di:
DPPPPDQDPCLVVQLV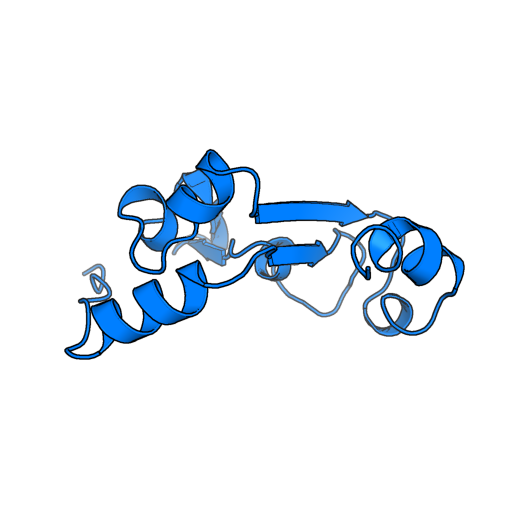VVVPQQADEQEFEPQQVPDVVRCVSVVWDADPVGDTDDPCNDPCQVVVSNPPVVCVVVVRYHYDYDPPAYNVRCPPPVCNCVVRPVVPPD

Secondary structure (DSSP, 8-state):
-----PPPTTHHHHHHHHTT-S-EEEEE-TT-SSSSSGGGGGT-EE-TTS-EE-GGGSHHHHTTTTSHHHHHHTT-EEEEE-SS--GGGTTT-HHHIIIIIGGG--

Nearest PDB structures (foldseek):
  1pja-assembly1_A  TM=9.793E-01  e=4.309E-08  Homo sapiens
  1exw-assembly1_A  TM=9.088E-01  e=2.235E-05  Bos taurus
  3gro-assembly1_B  TM=9.008E-01  e=4.963E-05  Homo sapiens
  6vdf-assembly1_A  TM=2.197E-01  e=2.216E+00  Salmonella enterica subsp. enterica serovar Typhimurium

Mean predicted aligned error: 4.45 Å

pLDDT: mean 92.74, std 11.62, range [38.97, 98.69]

Radius of gyration: 15.33 Å; Cα contacts (8 Å, |Δi|>4): 141; chains: 1; bounding box: 32×34×36 Å

InterPro domains:
  IPR029058 Alpha/Beta hydrolase fold [G3DSA:3.40.50.1820] (4-106)
  IPR029058 Alpha/Beta hydrolase fold [SSF53474] (10-105)

Sequence (106 aa):
MDRLQLPSVNSTQYREALLRLNRMVLIGGPDDGVITPWQSSHFSFFDQKYNVLPLEESVIYTEDWIGLKTLQESGRLHIIERQHVRHYQWHRTNDVIDDVIMPYLD